Protein AF-A0A645GJA9-F1 (afdb_monomer)

Secondary structure (DSSP, 8-state):
--SSHHHHHSSPPPHHHHHHHHHHHTTTTT--B-SSS-B-HHHHHHHHHHT-

Mean predicted aligned error: 3.79 Å

Radius of gyration: 11.35 Å; Cα contacts (8 Å, |Δi|>4): 50; chains: 1; bounding box: 24×23×29 Å

Organism: NCBI:txid1076179

Structure (mmCIF, N/CA/C/O backbone):
data_AF-A0A645GJA9-F1
#
_entry.id   AF-A0A645GJA9-F1
#
loop_
_atom_site.group_PDB
_atom_site.id
_atom_site.type_symbol
_atom_site.label_atom_id
_atom_site.label_alt_id
_atom_site.label_comp_id
_atom_site.label_asym_id
_atom_site.label_entity_id
_atom_site.label_seq_id
_atom_site.pdbx_PDB_ins_code
_atom_site.Cartn_x
_atom_site.Cartn_y
_atom_site.Cartn_z
_atom_site.occupancy
_atom_site.B_iso_or_equiv
_atom_site.auth_seq_id
_atom_site.auth_comp_id
_atom_site.auth_asym_id
_atom_site.auth_atom_id
_atom_site.pdbx_PDB_model_num
ATOM 1 N N . MET A 1 1 ? -11.705 -13.102 7.045 1.00 80.00 1 MET A N 1
ATOM 2 C CA . MET A 1 1 ? -10.551 -12.236 6.732 1.00 80.00 1 MET A CA 1
ATOM 3 C C . MET A 1 1 ? -11.053 -10.810 6.730 1.00 80.00 1 MET A C 1
ATOM 5 O O . MET A 1 1 ? -12.144 -10.623 6.202 1.00 80.00 1 MET A O 1
ATOM 9 N N . PRO A 1 2 ? -10.319 -9.869 7.336 1.00 88.06 2 PRO A N 1
ATOM 10 C CA . PRO A 1 2 ? -10.667 -8.454 7.268 1.00 88.06 2 PRO A CA 1
ATOM 11 C C . PRO A 1 2 ? -10.626 -7.976 5.812 1.00 88.06 2 PRO A C 1
ATOM 13 O O . PRO A 1 2 ? -9.780 -8.435 5.039 1.00 88.06 2 PRO A O 1
ATOM 16 N N . ILE A 1 3 ? -11.564 -7.108 5.442 1.00 88.56 3 ILE A N 1
ATOM 17 C CA . ILE A 1 3 ? -11.712 -6.571 4.079 1.00 88.56 3 ILE A CA 1
ATOM 18 C C . ILE A 1 3 ? -11.274 -5.107 3.962 1.00 88.56 3 ILE A C 1
ATOM 20 O O . ILE A 1 3 ? -11.102 -4.621 2.847 1.00 88.56 3 ILE A O 1
ATOM 24 N N . SER A 1 4 ? -11.051 -4.430 5.090 1.00 90.00 4 SER A N 1
ATOM 25 C CA . SER A 1 4 ? -10.477 -3.084 5.163 1.00 90.00 4 SER A CA 1
ATOM 26 C C . SER A 1 4 ? -9.229 -3.056 6.042 1.00 90.00 4 SER A C 1
ATOM 28 O O . SER A 1 4 ? -8.960 -3.975 6.826 1.00 90.00 4 SER A O 1
ATOM 30 N N . ILE A 1 5 ? -8.446 -1.986 5.918 1.00 90.00 5 ILE A N 1
ATOM 31 C CA . ILE A 1 5 ? -7.258 -1.790 6.746 1.00 90.00 5 ILE A CA 1
ATOM 32 C C . ILE A 1 5 ? -7.668 -1.461 8.187 1.00 90.00 5 ILE A C 1
ATOM 34 O O . ILE A 1 5 ? -7.042 -1.972 9.121 1.00 90.00 5 ILE A O 1
ATOM 38 N N . SER A 1 6 ? -8.757 -0.712 8.386 1.00 90.00 6 SER A N 1
ATOM 39 C CA . SER A 1 6 ? -9.309 -0.456 9.719 1.00 90.00 6 SER A CA 1
ATOM 40 C C . SER A 1 6 ? -9.730 -1.735 10.448 1.00 90.00 6 SER A C 1
ATOM 42 O O . SER A 1 6 ? -9.456 -1.867 11.640 1.00 90.00 6 SER A O 1
ATOM 44 N N . GLU A 1 7 ? -10.305 -2.727 9.759 1.00 90.75 7 GLU A N 1
ATOM 45 C CA . GLU A 1 7 ? -10.609 -4.039 10.357 1.00 90.75 7 GLU A CA 1
ATOM 46 C C . GLU A 1 7 ? -9.348 -4.852 10.684 1.00 90.75 7 GLU A C 1
ATOM 48 O O . GLU A 1 7 ? -9.334 -5.619 11.648 1.00 90.75 7 GLU A O 1
ATOM 53 N N . LEU A 1 8 ? -8.292 -4.709 9.879 1.00 90.62 8 LEU A N 1
ATOM 54 C CA . LEU A 1 8 ? -7.037 -5.439 10.057 1.00 90.62 8 LEU A CA 1
ATOM 55 C C . LEU A 1 8 ? -6.209 -4.899 11.233 1.00 90.62 8 LEU A C 1
ATOM 57 O O . LEU A 1 8 ? -5.640 -5.685 11.989 1.00 90.62 8 LEU A O 1
ATOM 61 N N . ILE A 1 9 ? -6.105 -3.574 11.360 1.00 88.75 9 ILE A N 1
ATOM 62 C CA . ILE A 1 9 ? -5.213 -2.901 12.322 1.00 88.75 9 ILE A CA 1
ATOM 63 C C . ILE A 1 9 ? -5.992 -2.379 13.546 1.00 88.75 9 ILE A C 1
ATOM 65 O O . ILE A 1 9 ? -5.401 -2.143 14.598 1.00 88.75 9 ILE A O 1
ATOM 69 N N . GLY A 1 10 ? -7.316 -2.227 13.444 1.00 87.88 10 GLY A N 1
ATOM 70 C CA . GLY A 1 10 ? -8.167 -1.696 14.514 1.00 87.88 10 GLY A CA 1
ATOM 71 C C . GLY A 1 10 ? -8.069 -0.177 14.690 1.00 87.88 10 GLY A C 1
ATOM 72 O O . GLY A 1 10 ? -8.436 0.337 15.746 1.00 87.88 10 GLY A O 1
ATOM 73 N N . LYS A 1 11 ? -7.542 0.541 13.690 1.00 89.00 11 LYS A N 1
ATOM 74 C CA . LYS A 1 11 ? -7.432 2.005 13.670 1.00 89.00 11 LYS A CA 1
ATOM 75 C C . LYS A 1 11 ? -7.619 2.552 12.258 1.00 89.00 11 LYS A C 1
ATOM 77 O O . LYS A 1 11 ? -7.233 1.901 11.292 1.00 89.00 11 LYS A O 1
ATOM 82 N N . GLU A 1 12 ? -8.108 3.783 12.184 1.00 87.12 12 GLU A N 1
ATOM 83 C CA . GLU A 1 12 ? -8.146 4.573 10.954 1.00 87.12 12 GLU A CA 1
ATOM 84 C C . GLU A 1 12 ? -6.743 5.064 10.588 1.00 87.12 12 GLU A C 1
ATOM 86 O O . GLU A 1 12 ? -6.020 5.564 11.454 1.00 87.12 12 GLU A O 1
ATOM 91 N N . LEU A 1 13 ? -6.368 4.964 9.310 1.00 87.94 13 LEU A N 1
ATOM 92 C CA . LEU A 1 13 ? -5.107 5.528 8.828 1.00 87.94 13 LEU A CA 1
ATOM 93 C C . LEU A 1 13 ? -5.222 7.020 8.543 1.00 87.94 13 LEU A C 1
ATOM 95 O O . LEU A 1 13 ? -6.218 7.492 7.985 1.00 87.94 13 LEU A O 1
ATOM 99 N N . THR A 1 14 ? -4.167 7.765 8.853 1.00 92.00 14 THR A N 1
ATOM 100 C CA . THR A 1 14 ? -4.0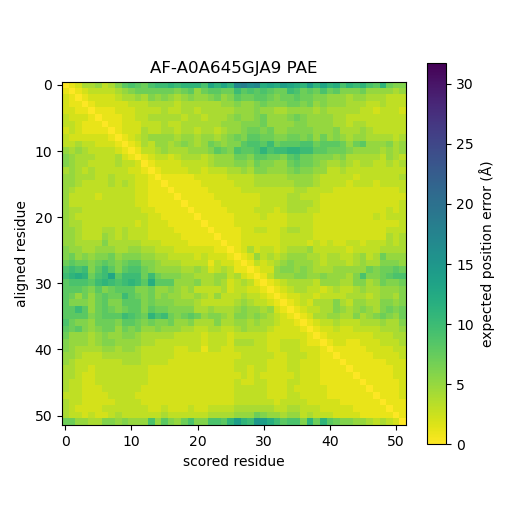19 9.143 8.370 1.00 92.00 14 THR A CA 1
ATOM 101 C C . THR A 1 14 ? -3.485 9.1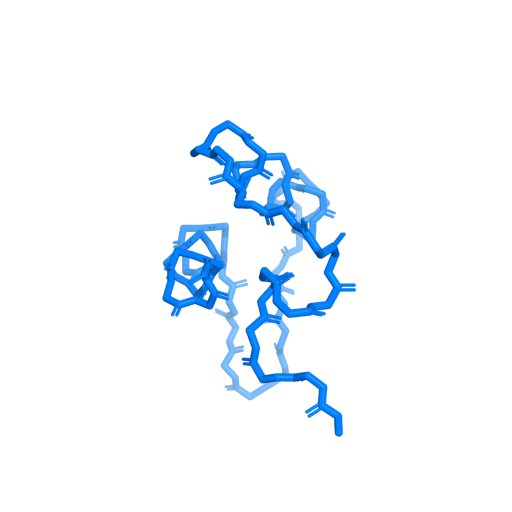67 6.937 1.00 92.00 14 THR A C 1
ATOM 103 O O . THR A 1 14 ? -2.894 8.199 6.455 1.00 92.00 14 THR A O 1
ATOM 106 N N . ASP A 1 15 ? -3.666 10.290 6.242 1.00 90.19 15 ASP A N 1
ATOM 107 C CA . ASP A 1 15 ? -3.145 10.456 4.878 1.00 90.19 15 ASP A CA 1
ATOM 108 C C . ASP A 1 15 ? -1.605 10.383 4.833 1.00 90.19 15 ASP A C 1
ATOM 110 O O . ASP A 1 15 ? -1.026 9.935 3.845 1.00 90.19 15 ASP A O 1
ATOM 114 N N . GLU A 1 16 ? -0.941 10.763 5.929 1.00 92.12 16 GLU A N 1
ATOM 115 C CA . GLU A 1 16 ? 0.511 10.640 6.107 1.00 92.12 16 GLU A CA 1
ATOM 116 C C . GLU A 1 16 ? 0.955 9.174 6.223 1.00 92.12 16 GLU A C 1
ATOM 118 O O . GLU A 1 16 ? 1.960 8.778 5.635 1.00 92.12 16 GLU A O 1
ATOM 123 N N . GLU A 1 17 ? 0.195 8.341 6.940 1.00 91.88 17 GLU A N 1
ATOM 124 C CA . GLU A 1 17 ? 0.479 6.905 7.047 1.00 91.88 17 GLU A CA 1
ATOM 125 C C . GLU A 1 17 ? 0.236 6.182 5.71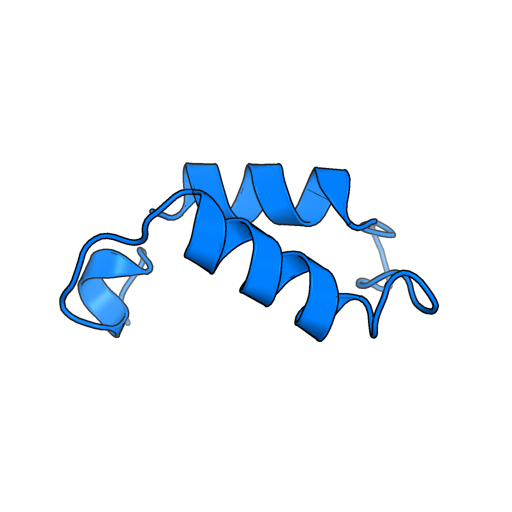6 1.00 91.88 17 GLU A C 1
ATOM 127 O O . GLU A 1 17 ? 0.984 5.270 5.358 1.00 91.88 17 GLU A O 1
ATOM 132 N N . ILE A 1 18 ? -0.782 6.604 4.958 1.00 92.38 18 ILE A N 1
ATOM 133 C CA . ILE A 1 18 ? -1.031 6.106 3.599 1.00 92.38 18 ILE A CA 1
ATOM 134 C C . ILE A 1 18 ? 0.147 6.442 2.677 1.00 92.38 18 ILE A C 1
ATOM 136 O O . ILE A 1 18 ? 0.547 5.603 1.865 1.00 92.38 18 ILE A O 1
ATOM 140 N N . GLU A 1 19 ? 0.726 7.636 2.820 1.0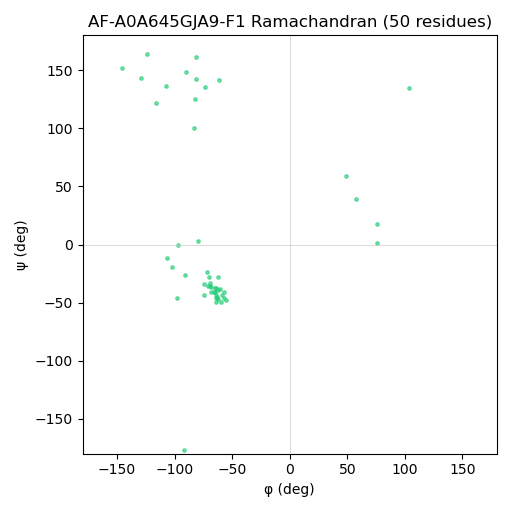0 92.31 19 GLU A N 1
ATOM 141 C CA . GLU A 1 19 ? 1.920 8.017 2.071 1.00 92.31 19 GLU A CA 1
ATOM 142 C C . GLU A 1 19 ? 3.124 7.143 2.424 1.00 92.31 19 GLU A C 1
ATOM 144 O O . GLU A 1 19 ? 3.752 6.573 1.530 1.00 92.31 19 GLU A O 1
ATOM 149 N N . ASP A 1 20 ? 3.419 6.961 3.715 1.00 92.62 20 ASP A N 1
ATOM 150 C CA . ASP A 1 20 ? 4.532 6.104 4.148 1.00 92.62 20 ASP A CA 1
ATOM 151 C C . ASP A 1 20 ? 4.385 4.671 3.610 1.00 92.62 20 ASP A C 1
ATOM 153 O O . ASP A 1 20 ? 5.347 4.067 3.125 1.00 92.62 20 ASP A O 1
ATOM 157 N N . LEU A 1 21 ? 3.161 4.135 3.615 1.00 91.69 21 LEU A N 1
ATOM 158 C CA . LEU A 1 21 ? 2.867 2.816 3.060 1.00 91.69 21 LEU A CA 1
ATOM 159 C C . LEU A 1 21 ? 3.148 2.735 1.558 1.00 91.69 21 LEU A C 1
ATOM 161 O O . LEU A 1 21 ? 3.803 1.786 1.114 1.00 91.69 21 LEU A O 1
ATOM 165 N N . ALA A 1 22 ? 2.697 3.715 0.774 1.00 91.56 22 ALA A N 1
ATOM 166 C CA . ALA A 1 22 ? 2.934 3.749 -0.668 1.00 91.56 22 ALA A CA 1
ATOM 167 C C . ALA A 1 22 ? 4.433 3.876 -1.000 1.00 91.56 22 ALA A C 1
ATOM 169 O O . ALA A 1 22 ? 4.956 3.131 -1.843 1.00 91.56 22 ALA A O 1
ATOM 170 N N . VAL A 1 23 ? 5.157 4.743 -0.284 1.00 92.69 23 VAL A N 1
ATOM 171 C CA . VAL A 1 23 ? 6.613 4.920 -0.420 1.00 92.69 23 VAL A CA 1
ATOM 172 C C . VAL A 1 23 ? 7.351 3.617 -0.121 1.00 92.69 23 VAL A C 1
ATOM 174 O O . VAL A 1 23 ? 8.187 3.164 -0.908 1.00 92.69 23 VAL A O 1
ATOM 177 N N . ARG A 1 24 ? 7.031 2.962 0.996 1.00 91.88 24 ARG A N 1
ATOM 178 C CA . ARG A 1 24 ? 7.698 1.716 1.400 1.00 91.88 24 ARG A CA 1
ATOM 179 C C . ARG A 1 24 ? 7.365 0.559 0.467 1.00 91.88 24 ARG A C 1
ATOM 181 O O . ARG A 1 24 ? 8.240 -0.253 0.156 1.00 91.88 24 ARG A O 1
ATOM 188 N N . CYS A 1 25 ? 6.131 0.492 -0.026 1.00 89.88 25 CYS A N 1
ATOM 189 C CA . CYS A 1 25 ? 5.690 -0.542 -0.957 1.00 89.88 25 CYS A CA 1
ATOM 190 C C . CYS A 1 25 ? 6.457 -0.462 -2.291 1.00 89.88 25 CYS A C 1
ATOM 192 O O . CYS A 1 25 ? 7.015 -1.465 -2.754 1.00 89.88 25 CYS A O 1
ATOM 194 N N . THR A 1 26 ? 6.607 0.744 -2.843 1.00 88.88 26 THR A N 1
ATOM 195 C CA . THR A 1 26 ? 7.356 1.016 -4.088 1.00 88.88 26 THR A CA 1
ATOM 196 C C . THR A 1 26 ? 8.875 1.089 -3.920 1.00 88.88 26 THR A C 1
ATOM 198 O O . THR A 1 26 ? 9.580 1.364 -4.890 1.00 88.88 26 THR A O 1
ATOM 201 N N . PHE A 1 27 ? 9.404 0.841 -2.715 1.00 89.00 27 PHE A N 1
ATOM 202 C CA . PHE A 1 27 ? 10.823 1.032 -2.384 1.00 89.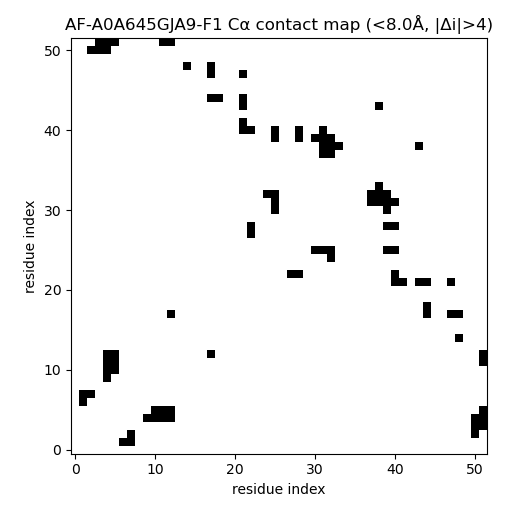00 27 PHE A CA 1
ATOM 203 C C . PHE A 1 27 ? 11.306 2.420 -2.835 1.00 89.00 27 PHE A C 1
ATOM 205 O O . PHE A 1 27 ? 12.193 2.544 -3.681 1.00 89.00 27 PHE A O 1
ATOM 212 N N . TYR A 1 28 ? 10.653 3.461 -2.314 1.00 87.38 28 TYR A N 1
ATOM 213 C CA . TYR A 1 28 ? 10.913 4.865 -2.645 1.00 87.38 28 TYR A CA 1
ATOM 214 C C . TYR A 1 28 ? 10.767 5.172 -4.145 1.00 87.38 28 TYR A C 1
ATOM 216 O O . TYR A 1 28 ? 11.569 5.901 -4.722 1.00 87.38 28 TYR A O 1
ATOM 224 N N . GLY A 1 29 ? 9.771 4.568 -4.802 1.00 81.56 29 GLY A N 1
ATOM 225 C CA . GLY A 1 29 ? 9.518 4.743 -6.236 1.00 81.56 29 GLY A CA 1
ATOM 226 C C . GLY A 1 29 ? 10.482 4.001 -7.169 1.00 81.56 29 GLY A C 1
ATOM 227 O O . GLY A 1 29 ? 10.338 4.093 -8.386 1.00 81.56 29 GLY A O 1
ATOM 228 N N . SER A 1 30 ? 11.449 3.242 -6.643 1.00 86.00 30 SER A N 1
ATOM 229 C CA . SER A 1 30 ? 12.394 2.483 -7.478 1.00 86.00 30 SER A CA 1
ATOM 230 C C . SER A 1 30 ? 11.762 1.270 -8.167 1.00 86.00 30 SER A C 1
ATOM 232 O O . SER A 1 30 ? 12.267 0.816 -9.194 1.00 86.00 30 SER A O 1
ATOM 234 N N . ARG A 1 31 ? 10.658 0.740 -7.622 1.00 85.12 31 ARG A N 1
ATOM 235 C CA . ARG A 1 31 ? 9.933 -0.396 -8.195 1.00 85.12 31 ARG A CA 1
ATOM 236 C C . ARG A 1 31 ? 8.446 -0.104 -8.329 1.00 85.12 31 ARG A C 1
ATOM 238 O O . ARG A 1 31 ? 7.823 0.488 -7.449 1.00 85.12 31 ARG A O 1
ATOM 245 N N . LYS A 1 32 ? 7.877 -0.619 -9.415 1.00 88.69 32 LYS A N 1
ATOM 246 C CA . LYS A 1 32 ? 6.430 -0.752 -9.591 1.00 88.69 32 LYS A CA 1
ATOM 247 C C . LYS A 1 32 ? 5.976 -2.108 -9.067 1.00 88.69 32 LYS A C 1
ATOM 249 O O . LYS A 1 32 ? 6.734 -3.079 -9.115 1.00 88.69 32 LYS A O 1
ATOM 254 N N . VAL A 1 33 ? 4.757 -2.168 -8.552 1.00 89.19 33 VAL A N 1
ATOM 255 C CA . VAL A 1 33 ? 4.193 -3.370 -7.930 1.00 89.19 33 VAL A CA 1
ATOM 256 C C . VAL A 1 33 ? 3.132 -3.968 -8.845 1.00 89.19 33 VAL A C 1
ATOM 258 O O . VAL A 1 33 ? 2.301 -3.251 -9.379 1.00 89.19 33 VAL A O 1
ATOM 261 N N . GLY A 1 34 ? 3.135 -5.289 -9.002 1.00 87.12 34 GLY A N 1
ATOM 262 C CA . GLY A 1 34 ? 2.140 -6.004 -9.802 1.00 87.12 34 GLY A CA 1
ATOM 263 C C . GLY A 1 34 ? 2.667 -6.451 -11.166 1.00 87.12 34 GLY A C 1
ATOM 264 O O . GLY A 1 34 ? 3.356 -5.720 -11.874 1.00 87.12 34 GLY A O 1
ATOM 265 N N . ALA A 1 35 ? 2.357 -7.703 -11.510 1.00 85.12 35 ALA A N 1
ATOM 266 C CA . ALA A 1 35 ? 2.808 -8.345 -12.746 1.00 85.12 35 ALA A CA 1
ATOM 267 C C . ALA A 1 35 ? 1.826 -8.167 -13.918 1.00 85.12 35 ALA A C 1
ATOM 269 O O . ALA A 1 35 ? 2.241 -8.219 -15.070 1.00 85.12 35 ALA A O 1
ATOM 270 N N . PHE A 1 36 ? 0.534 -7.973 -13.627 1.00 90.81 36 PHE A N 1
ATOM 271 C CA . PHE A 1 36 ? -0.511 -7.781 -14.642 1.00 90.81 36 PHE A CA 1
ATOM 272 C C . PHE A 1 36 ? -0.843 -6.299 -14.851 1.00 90.81 36 PHE A C 1
ATOM 274 O O . PHE A 1 36 ? -0.897 -5.826 -15.981 1.00 90.81 36 PHE A O 1
ATOM 281 N N . VAL A 1 37 ? -1.010 -5.560 -13.751 1.00 88.88 37 VAL A N 1
ATOM 282 C CA . VAL A 1 37 ? -1.097 -4.096 -13.740 1.00 88.88 37 VAL A CA 1
ATOM 283 C C . VAL A 1 37 ? 0.099 -3.588 -12.952 1.00 88.88 37 VAL A C 1
ATOM 285 O O . VAL A 1 37 ? 0.286 -3.990 -11.805 1.00 88.88 37 VAL A O 1
ATOM 288 N N . SER A 1 38 ? 0.928 -2.761 -13.584 1.00 90.62 38 SER A N 1
ATOM 289 C CA . SER A 1 38 ? 2.085 -2.149 -12.935 1.00 90.62 38 SER A CA 1
ATOM 290 C C . SER A 1 38 ? 1.650 -0.912 -12.169 1.00 90.62 38 SER A C 1
ATOM 292 O O . SER A 1 38 ? 1.494 0.143 -12.770 1.00 90.62 38 SER A O 1
ATOM 294 N N . LEU A 1 39 ? 1.501 -1.068 -10.859 1.00 92.56 39 LEU A N 1
ATOM 295 C CA . LEU A 1 39 ? 1.106 -0.016 -9.939 1.00 92.56 39 LEU A CA 1
ATOM 296 C C . LEU A 1 39 ? 2.311 0.831 -9.540 1.00 92.56 39 LEU A C 1
ATOM 298 O O . LEU A 1 39 ? 3.323 0.306 -9.057 1.00 92.56 39 LEU A O 1
ATOM 302 N N . ASP A 1 40 ? 2.197 2.136 -9.738 1.00 90.19 40 ASP A N 1
ATOM 303 C CA . ASP A 1 40 ? 3.127 3.114 -9.190 1.00 90.19 40 ASP A CA 1
ATOM 304 C C . ASP A 1 40 ? 2.684 3.646 -7.817 1.00 90.19 40 ASP A C 1
ATOM 306 O O . ASP A 1 40 ? 1.723 3.179 -7.201 1.00 90.19 40 ASP A O 1
ATOM 310 N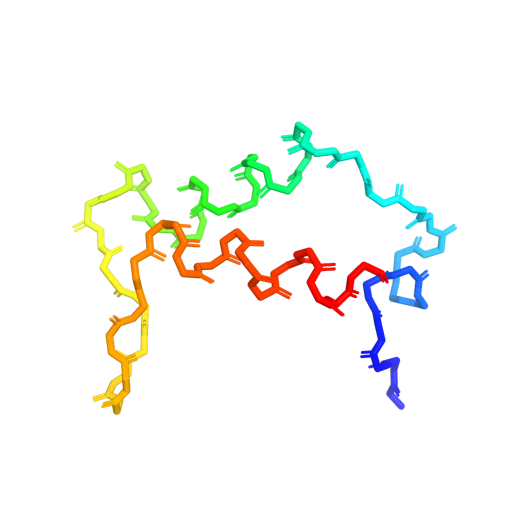 N . HIS A 1 41 ? 3.457 4.595 -7.297 1.00 90.62 41 HIS A N 1
ATOM 311 C CA . HIS A 1 41 ? 3.232 5.202 -5.994 1.00 90.62 41 HIS A CA 1
ATOM 312 C C . HIS A 1 41 ? 1.837 5.829 -5.862 1.00 90.62 41 HIS A C 1
ATOM 314 O O . HIS A 1 41 ? 1.143 5.595 -4.872 1.00 90.62 41 HIS A O 1
ATOM 320 N N . ASP A 1 42 ? 1.402 6.585 -6.868 1.00 90.88 42 ASP A N 1
ATOM 321 C CA . ASP A 1 42 ? 0.150 7.338 -6.809 1.00 90.88 42 ASP A CA 1
ATOM 322 C C . ASP A 1 42 ? -1.060 6.413 -6.954 1.00 90.88 42 ASP A C 1
ATOM 324 O O . ASP A 1 42 ? -2.103 6.627 -6.330 1.00 90.88 42 ASP A O 1
ATOM 328 N N . GLU A 1 43 ? -0.922 5.350 -7.744 1.00 92.56 43 GLU A N 1
ATOM 329 C CA . GLU A 1 43 ? -1.927 4.295 -7.845 1.00 92.56 43 GLU A CA 1
ATOM 330 C C . GLU A 1 43 ? -2.073 3.526 -6.526 1.00 92.56 43 GLU A C 1
ATOM 332 O O . GLU A 1 43 ? -3.196 3.264 -6.087 1.00 92.56 43 GLU A O 1
ATOM 337 N N . LEU A 1 44 ? -0.964 3.236 -5.839 1.00 91.31 44 LEU A N 1
ATOM 338 C CA . LEU A 1 44 ? -0.995 2.593 -4.524 1.00 91.31 44 LEU A CA 1
ATOM 339 C C . LEU A 1 44 ? -1.653 3.475 -3.461 1.00 91.31 44 LEU A C 1
ATOM 341 O O . LEU A 1 44 ? -2.469 2.965 -2.695 1.00 91.31 44 LEU A O 1
ATOM 345 N N . LYS A 1 45 ? -1.381 4.789 -3.444 1.00 93.62 45 LYS A N 1
ATOM 346 C CA . LYS A 1 45 ? -2.079 5.721 -2.539 1.00 93.62 45 LYS A CA 1
ATOM 347 C C . LYS A 1 45 ? -3.587 5.644 -2.719 1.00 93.62 45 LYS A C 1
ATOM 349 O O . LYS A 1 45 ? -4.303 5.493 -1.737 1.00 93.62 45 LYS A O 1
ATOM 354 N N . LYS A 1 46 ? -4.073 5.680 -3.966 1.00 93.62 46 LYS A N 1
ATOM 355 C CA . LYS A 1 46 ? -5.514 5.583 -4.257 1.00 93.62 46 LYS A CA 1
ATOM 356 C C . LYS A 1 46 ? -6.112 4.288 -3.714 1.00 93.62 46 LYS A C 1
ATOM 358 O O . LYS A 1 46 ? -7.181 4.326 -3.114 1.00 93.62 46 LYS A O 1
ATOM 363 N N . ILE A 1 47 ? -5.418 3.162 -3.885 1.00 92.81 47 ILE A N 1
ATOM 364 C CA . ILE A 1 47 ? -5.873 1.861 -3.375 1.00 92.81 47 ILE A CA 1
ATOM 365 C C . ILE A 1 47 ? -5.938 1.869 -1.845 1.00 92.81 47 ILE A C 1
ATOM 367 O O . ILE A 1 47 ? -6.944 1.448 -1.279 1.00 92.81 47 ILE A O 1
ATOM 371 N N . TYR A 1 48 ? -4.908 2.380 -1.170 1.00 92.31 48 TYR A N 1
ATOM 372 C CA . TYR A 1 48 ? -4.904 2.481 0.290 1.00 92.31 48 TYR A CA 1
ATOM 373 C C . TYR A 1 48 ? -5.988 3.426 0.815 1.00 92.31 48 TYR A C 1
ATOM 375 O O . TYR A 1 48 ? -6.630 3.102 1.807 1.00 92.31 48 TYR A O 1
ATOM 383 N N . THR A 1 49 ? -6.264 4.536 0.127 1.00 91.50 49 THR A N 1
ATOM 384 C CA . THR A 1 49 ? -7.386 5.424 0.462 1.00 91.50 49 THR A CA 1
ATOM 385 C C . THR A 1 49 ? -8.741 4.736 0.281 1.00 91.50 49 THR A C 1
ATOM 387 O O . THR A 1 49 ? -9.636 4.951 1.088 1.00 91.50 49 THR A O 1
ATOM 390 N N . MET A 1 50 ? -8.907 3.894 -0.746 1.00 91.31 50 MET A N 1
ATOM 391 C CA . MET A 1 50 ? -10.141 3.118 -0.950 1.00 91.31 50 MET A CA 1
ATOM 392 C C . MET A 1 50 ? -10.336 2.010 0.091 1.00 91.31 50 MET A C 1
ATOM 394 O O . MET A 1 50 ? -11.469 1.605 0.332 1.00 91.31 50 MET A O 1
ATOM 398 N N . ALA A 1 51 ? -9.241 1.491 0.650 1.00 89.69 51 ALA A N 1
ATOM 399 C CA . ALA A 1 51 ? -9.240 0.390 1.609 1.00 89.69 51 ALA A CA 1
ATOM 400 C C . ALA A 1 51 ? -9.168 0.842 3.079 1.00 89.69 51 ALA A C 1
ATOM 402 O O . ALA A 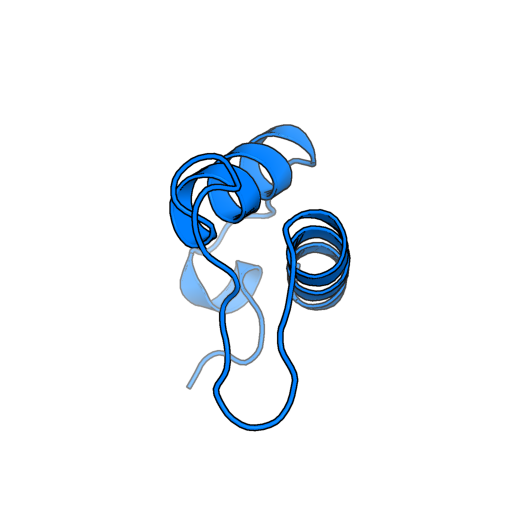1 51 ? -9.125 -0.023 3.958 1.00 89.69 51 ALA A O 1
ATOM 403 N N . LYS A 1 52 ? -9.107 2.157 3.326 1.00 83.62 52 LYS A N 1
ATOM 404 C CA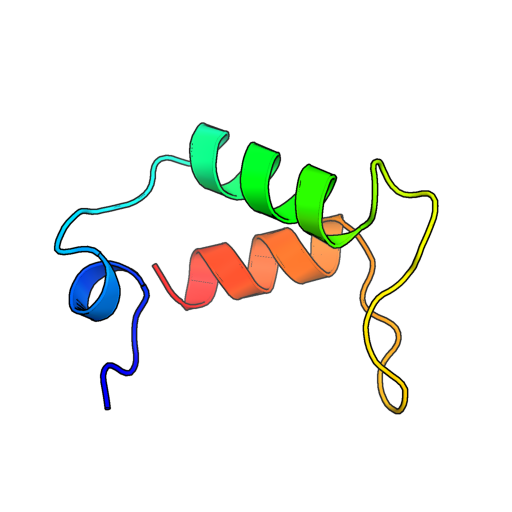 . LYS A 1 52 ? -9.178 2.762 4.657 1.00 83.62 52 LYS A CA 1
ATOM 405 C C . LYS A 1 52 ? -10.472 2.344 5.352 1.00 83.62 52 LYS A C 1
ATOM 407 O O . LYS A 1 52 ? -11.553 2.564 4.762 1.00 83.62 52 LYS A O 1
#

Foldseek 3Di:
DDQAPCVVVVDDDDLVNLLVVLCVVCVNQVAFDDDPDGHTSVNSSVVNVVRD

pLDDT: mean 89.71, std 2.86, range [80.0, 93.62]

Solvent-accessible surface area (backbone atoms only — not comparable to full-atom values): 3070 Å² total; per-residue (Å²): 130,70,87,35,50,30,69,67,73,73,48,84,74,50,75,67,55,41,46,53,50,21,35,61,73,15,59,74,66,77,41,64,47,61,93,88,58,73,36,46,50,70,55,40,34,53,51,49,64,73,34,84

Sequence (52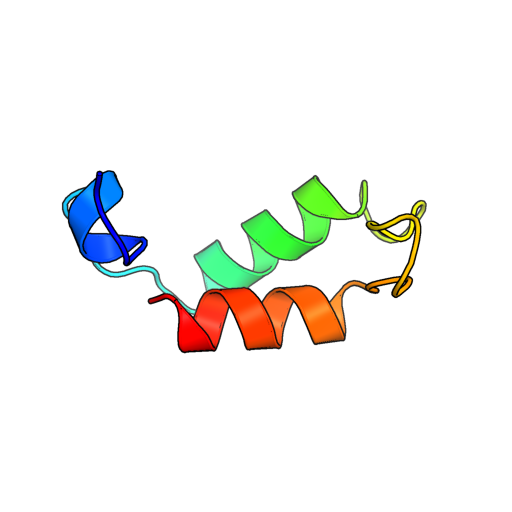 aa):
MPISISELIGKELTDEEIEDLAVRCTFYGSRKVGAFVSLDHDELKKIYTMAK

Nearest PDB structures (foldseek):
  6e97-assembly1_A  TM=4.208E-01  e=4.227E+00  Thermobifida fusca YX
  7saz-assembly1_F  TM=4.199E-01  e=9.154E+00  Capnocytophaga canimorsus Cc5